Protein AF-A0A821KX74-F1 (afdb_monomer_lite)

Secondary structure (DSSP, 8-state):
-----TTSSSSSS-----------------SS-HHHHHHHHHHHHHHHHTTHHHHTSHHHHHHHHHHHHHHHHHHHHHTTTS-----HHHHHHHHHHHTSHHHHHHHHHHHHSSPPP-----S---HHHHHHHHHHHHHHHHHHHSS-S----

pLDDT: mean 78.8, std 19.56, range [35.53, 97.25]

InterPro domains:
  IPR009836 GRDP1/2 domain [PF07173] (4-107)
  IPR009836 GRDP1/2 domain [PTHR34365] (52-149)

Structure (mmCIF, N/CA/C/O backbone):
data_AF-A0A821KX74-F1
#
_entry.id   AF-A0A821KX74-F1
#
loop_
_atom_site.group_PDB
_atom_site.id
_atom_site.type_symbol
_atom_site.label_atom_id
_atom_site.label_alt_id
_atom_site.label_comp_id
_atom_site.label_asym_id
_atom_site.label_entity_id
_atom_site.label_seq_id
_atom_site.pdbx_PDB_ins_code
_atom_site.Cartn_x
_atom_site.Cartn_y
_atom_site.Cartn_z
_atom_site.occupancy
_atom_site.B_iso_or_equiv
_atom_site.auth_seq_id
_atom_site.auth_comp_id
_atom_site.auth_asym_id
_atom_site.auth_atom_id
_atom_site.pdbx_PDB_model_num
ATOM 1 N N . MET A 1 1 ? 39.692 -21.308 23.563 1.00 36.78 1 MET A N 1
ATOM 2 C CA . MET A 1 1 ? 38.988 -22.259 22.679 1.00 36.78 1 MET A CA 1
ATOM 3 C C . MET A 1 1 ? 38.585 -21.483 21.445 1.00 36.78 1 MET A C 1
ATOM 5 O O . MET A 1 1 ? 37.574 -20.795 21.466 1.00 36.78 1 MET A O 1
ATOM 9 N N . GLU A 1 2 ? 39.463 -21.484 20.449 1.00 36.69 2 GLU A N 1
ATOM 10 C CA . GLU A 1 2 ? 39.272 -20.793 19.175 1.00 36.69 2 GLU A CA 1
ATOM 11 C C . GLU A 1 2 ? 38.482 -21.699 18.227 1.00 36.69 2 GLU A C 1
ATOM 13 O O . GLU A 1 2 ? 38.740 -22.898 18.140 1.00 36.69 2 GLU A O 1
ATOM 18 N N . TYR A 1 3 ? 37.473 -21.124 17.581 1.00 35.53 3 TYR A N 1
ATOM 19 C CA . TYR A 1 3 ? 36.581 -21.799 16.645 1.00 35.53 3 TYR A CA 1
ATOM 20 C C . TYR A 1 3 ? 37.185 -21.658 15.239 1.00 35.53 3 TYR A C 1
ATOM 22 O O . TYR A 1 3 ? 37.199 -20.559 14.685 1.00 35.53 3 TYR A O 1
ATOM 30 N N . GLU A 1 4 ? 37.708 -22.742 14.663 1.00 37.88 4 GLU A N 1
ATOM 31 C CA . GLU A 1 4 ? 38.105 -22.769 13.248 1.00 37.88 4 GLU A CA 1
ATOM 32 C C . GLU A 1 4 ? 36.855 -22.839 12.346 1.00 37.88 4 GLU A C 1
ATOM 34 O O . GLU A 1 4 ? 36.011 -23.722 12.541 1.00 37.88 4 GLU A O 1
ATOM 39 N N . PRO A 1 5 ? 36.709 -21.966 11.332 1.00 40.78 5 PRO A N 1
ATOM 40 C CA . PRO A 1 5 ? 35.612 -22.062 10.380 1.00 40.78 5 PRO A CA 1
ATOM 41 C C . PRO A 1 5 ? 35.860 -23.173 9.344 1.00 40.78 5 PRO A C 1
ATOM 43 O O . PRO A 1 5 ? 36.929 -23.281 8.743 1.00 40.78 5 PRO A O 1
ATOM 46 N N . LEU A 1 6 ? 34.820 -23.978 9.097 1.00 43.09 6 LEU A N 1
ATOM 47 C CA . LEU A 1 6 ? 34.768 -25.155 8.209 1.00 43.09 6 LEU A CA 1
ATOM 48 C C . LEU A 1 6 ? 35.067 -24.900 6.713 1.00 43.09 6 LEU A C 1
ATOM 50 O O . LEU A 1 6 ? 34.932 -25.808 5.893 1.00 43.09 6 LEU A O 1
ATOM 54 N N . THR A 1 7 ? 35.480 -23.700 6.321 1.00 46.97 7 THR A N 1
ATOM 55 C CA . THR A 1 7 ? 35.664 -23.304 4.919 1.00 46.97 7 THR A CA 1
ATOM 56 C C . THR A 1 7 ? 36.958 -23.817 4.281 1.00 46.97 7 THR A C 1
ATOM 58 O O . THR A 1 7 ? 37.020 -23.919 3.058 1.00 46.97 7 THR A O 1
ATOM 61 N N . LEU A 1 8 ? 37.976 -24.208 5.056 1.00 36.72 8 LEU A N 1
ATOM 62 C CA . LEU A 1 8 ? 39.292 -24.566 4.495 1.00 36.72 8 LEU A CA 1
ATOM 63 C C . LEU A 1 8 ? 39.491 -26.052 4.148 1.00 36.72 8 LEU A C 1
ATOM 65 O O . LEU A 1 8 ? 40.438 -26.379 3.438 1.00 36.72 8 LEU A O 1
ATOM 69 N N . LYS A 1 9 ? 38.595 -26.964 4.554 1.00 39.31 9 LYS A N 1
ATOM 70 C CA . LYS A 1 9 ? 38.746 -28.404 4.238 1.00 39.31 9 LYS A CA 1
ATOM 71 C C . LYS A 1 9 ? 38.226 -28.823 2.861 1.00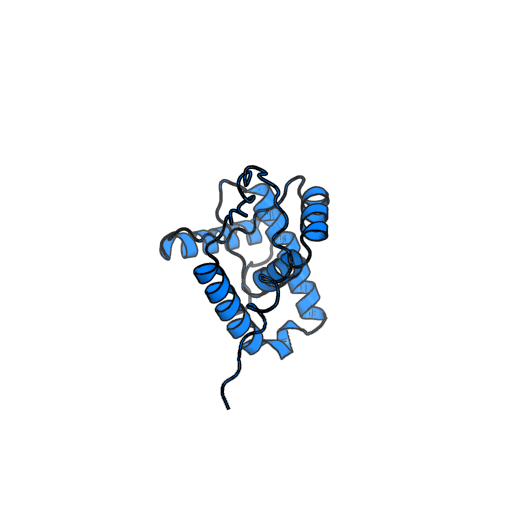 39.31 9 LYS A C 1
ATOM 73 O O . LYS A 1 9 ? 38.554 -29.915 2.410 1.00 39.31 9 LYS A O 1
ATOM 78 N N . PHE A 1 10 ? 37.461 -27.979 2.169 1.00 37.69 10 PHE A N 1
ATOM 79 C CA . PHE A 1 10 ? 36.846 -28.358 0.889 1.00 37.69 10 PHE A CA 1
ATOM 80 C C . PHE A 1 10 ? 37.722 -28.087 -0.348 1.00 37.69 10 PHE A C 1
ATOM 82 O O . PHE A 1 10 ? 37.387 -28.542 -1.437 1.00 37.69 10 PHE A O 1
ATOM 89 N N . LEU A 1 11 ? 38.858 -27.389 -0.203 1.00 36.28 11 LEU A N 1
ATOM 90 C CA . LEU A 1 11 ? 39.669 -26.923 -1.341 1.00 36.28 11 LEU A CA 1
ATOM 91 C C . LEU A 1 11 ? 41.025 -27.627 -1.534 1.00 36.28 11 LEU A C 1
ATOM 93 O O . LEU A 1 11 ? 41.806 -27.190 -2.372 1.00 36.28 11 LEU A O 1
ATOM 97 N N . GLN A 1 12 ? 41.326 -28.723 -0.825 1.00 40.69 12 GLN A N 1
ATOM 98 C CA . GLN A 1 12 ? 42.662 -29.351 -0.892 1.00 40.69 12 GLN A CA 1
ATOM 99 C C . GLN A 1 12 ? 42.737 -30.809 -1.376 1.00 40.69 12 GLN A C 1
ATOM 101 O O . GLN A 1 12 ? 43.823 -31.377 -1.334 1.00 40.69 12 GLN A O 1
ATOM 106 N N . GLN A 1 13 ? 41.661 -31.433 -1.878 1.00 40.78 13 GLN A N 1
ATOM 107 C CA . GLN A 1 13 ? 41.734 -32.860 -2.259 1.00 40.78 13 GLN A CA 1
ATOM 108 C C . GLN A 1 13 ? 41.547 -33.231 -3.732 1.00 40.78 13 GLN A C 1
ATOM 110 O O . GLN A 1 13 ? 41.669 -34.408 -4.044 1.00 40.78 13 GLN A O 1
ATOM 115 N N . HIS A 1 14 ? 41.354 -32.297 -4.666 1.00 36.44 14 HIS A N 1
ATOM 116 C CA . HIS A 1 14 ? 41.270 -32.671 -6.087 1.00 36.44 14 HIS A CA 1
ATOM 117 C C . HIS A 1 14 ? 41.972 -31.668 -7.008 1.00 36.44 14 HIS A C 1
ATOM 119 O O . HIS A 1 14 ? 41.350 -30.983 -7.813 1.00 36.44 14 HIS A O 1
ATOM 125 N N . SER A 1 15 ? 43.300 -31.608 -6.921 1.00 44.03 15 SER A N 1
ATOM 126 C CA . SER A 1 15 ? 44.154 -31.092 -7.993 1.00 44.03 15 SER A CA 1
ATOM 127 C C . SER A 1 15 ? 44.295 -32.154 -9.090 1.00 44.03 15 SER A C 1
ATOM 129 O O . SER A 1 15 ? 45.291 -32.867 -9.171 1.00 44.03 15 SER A O 1
ATOM 131 N N . ILE A 1 16 ? 43.281 -32.263 -9.952 1.00 39.28 16 ILE A N 1
ATOM 132 C CA . ILE A 1 16 ? 43.404 -32.916 -11.262 1.00 39.28 16 ILE A CA 1
ATOM 133 C C . ILE A 1 16 ? 42.925 -31.916 -12.309 1.00 39.28 16 ILE A C 1
ATOM 135 O O . ILE A 1 16 ? 41.821 -31.382 -12.227 1.00 39.28 16 ILE A O 1
ATOM 139 N N . GLY A 1 17 ? 43.828 -31.610 -13.238 1.00 47.69 17 GLY A N 1
ATOM 140 C CA . GLY A 1 17 ? 43.728 -30.498 -14.167 1.00 47.69 17 GLY A CA 1
ATOM 141 C C . GLY A 1 17 ? 42.439 -30.476 -14.979 1.00 47.69 17 GLY A C 1
ATOM 142 O O . GLY A 1 17 ? 42.079 -31.436 -15.654 1.00 47.69 17 GLY A O 1
ATOM 143 N N . MET A 1 18 ? 41.807 -29.309 -14.986 1.00 36.44 18 MET A N 1
ATOM 144 C CA . MET A 1 18 ? 40.922 -28.903 -16.061 1.00 36.44 18 MET A CA 1
ATOM 145 C C . MET A 1 18 ? 41.107 -27.398 -16.248 1.00 36.44 18 MET A C 1
ATOM 147 O O . MET A 1 18 ? 40.537 -26.592 -15.520 1.00 36.44 18 MET A O 1
ATOM 151 N N . ASN A 1 19 ? 41.946 -27.031 -17.222 1.00 43.75 19 ASN A N 1
ATOM 152 C CA . ASN A 1 19 ? 41.885 -25.723 -17.866 1.00 43.75 19 ASN A CA 1
ATOM 153 C C . ASN A 1 19 ? 40.502 -25.621 -18.522 1.00 43.75 19 ASN A C 1
ATOM 155 O O . ASN A 1 19 ? 40.307 -26.016 -19.669 1.00 43.75 19 ASN A O 1
ATOM 159 N N . ARG A 1 20 ? 39.514 -25.162 -17.759 1.00 45.97 20 ARG A N 1
ATOM 160 C CA . ARG A 1 20 ? 38.329 -24.521 -18.307 1.00 45.97 20 ARG A CA 1
ATOM 161 C C . ARG A 1 20 ? 38.451 -23.070 -17.908 1.00 45.97 20 ARG A C 1
ATOM 163 O O . ARG A 1 20 ? 38.564 -22.773 -16.721 1.00 45.97 20 ARG A O 1
ATOM 170 N N . GLU A 1 21 ? 38.480 -22.206 -18.913 1.00 47.03 21 GLU A N 1
ATOM 171 C CA . GLU A 1 21 ? 38.212 -20.784 -18.761 1.00 47.03 21 GLU A CA 1
ATOM 172 C C . GLU A 1 21 ? 37.120 -20.622 -17.703 1.00 47.03 21 GLU A C 1
ATOM 174 O O . GLU A 1 21 ? 36.037 -21.208 -17.824 1.00 47.03 21 GLU A O 1
ATOM 179 N N . ILE A 1 22 ? 37.436 -19.906 -16.622 1.00 54.97 22 ILE A N 1
ATOM 180 C CA . ILE A 1 22 ? 36.444 -19.492 -15.636 1.00 54.97 22 ILE A CA 1
ATOM 181 C C . ILE A 1 22 ? 35.584 -18.466 -16.369 1.00 54.97 22 ILE A C 1
ATOM 183 O O . ILE A 1 22 ? 35.815 -17.262 -16.297 1.00 54.97 22 ILE A O 1
ATOM 187 N N . ASN A 1 23 ? 34.641 -18.972 -17.161 1.00 53.19 23 ASN A N 1
ATOM 188 C CA . ASN A 1 23 ? 33.548 -18.201 -17.708 1.00 53.19 23 ASN A CA 1
ATOM 189 C C . ASN A 1 23 ? 32.913 -17.478 -16.524 1.00 53.19 23 ASN A C 1
ATOM 191 O O . ASN A 1 23 ? 32.564 -18.116 -15.528 1.00 53.19 23 ASN A O 1
ATOM 195 N N . SER A 1 24 ? 32.881 -16.149 -16.628 1.00 63.09 24 SER A N 1
ATOM 196 C CA . SER A 1 24 ? 32.374 -15.190 -15.648 1.00 63.09 24 SER A CA 1
ATOM 197 C C . SER A 1 24 ? 31.304 -15.801 -14.747 1.00 63.09 24 SER A C 1
ATOM 199 O O . SER A 1 24 ? 30.223 -16.153 -15.226 1.00 63.09 24 SER A O 1
ATOM 201 N N . VAL A 1 25 ? 31.607 -15.933 -13.452 1.00 66.81 25 VAL A N 1
ATOM 202 C CA . VAL A 1 25 ? 30.604 -16.305 -12.450 1.00 66.81 25 VAL A CA 1
ATOM 203 C C . VAL A 1 25 ? 29.415 -15.356 -12.637 1.00 66.81 25 VAL A C 1
ATOM 205 O O . VAL A 1 25 ? 29.636 -14.144 -12.634 1.00 66.81 25 VAL A O 1
ATOM 208 N N . PRO A 1 26 ? 28.186 -15.852 -12.859 1.00 65.50 26 PRO A N 1
ATOM 209 C CA . PRO A 1 26 ? 27.030 -14.982 -13.004 1.00 65.50 26 PRO A CA 1
ATOM 210 C C . PRO A 1 26 ? 26.832 -14.212 -11.696 1.00 65.50 26 PRO A C 1
ATOM 212 O O . PRO A 1 26 ? 26.461 -14.782 -10.670 1.00 65.50 26 PRO A O 1
ATOM 215 N N . THR A 1 27 ? 27.134 -12.917 -11.727 1.00 76.25 27 THR A N 1
ATOM 216 C CA . THR A 1 27 ? 26.920 -12.013 -10.600 1.00 76.25 27 THR A CA 1
ATOM 217 C C . THR A 1 27 ? 25.427 -11.743 -10.479 1.00 76.25 27 THR A C 1
ATOM 219 O O . THR A 1 27 ? 24.787 -11.314 -11.437 1.00 76.25 27 THR A O 1
ATOM 222 N N . ILE A 1 28 ? 24.859 -11.994 -9.301 1.00 75.44 28 ILE A N 1
ATOM 223 C CA . ILE A 1 28 ? 23.494 -11.567 -8.996 1.00 75.44 28 ILE A CA 1
ATOM 224 C C . ILE A 1 28 ? 23.545 -10.062 -8.730 1.00 75.44 28 ILE A C 1
ATOM 226 O O . ILE A 1 28 ? 24.050 -9.631 -7.693 1.00 75.44 28 ILE A O 1
ATOM 230 N N . GLU A 1 29 ? 23.037 -9.262 -9.663 1.00 74.19 29 GLU A N 1
ATOM 231 C CA . GLU A 1 29 ? 22.830 -7.832 -9.444 1.00 74.19 29 GLU A CA 1
ATOM 232 C C . GLU A 1 29 ? 21.551 -7.618 -8.635 1.00 74.19 29 GLU A C 1
ATOM 234 O O . GLU A 1 29 ? 20.461 -8.042 -9.025 1.00 74.19 29 GLU A O 1
ATOM 239 N N . LEU A 1 30 ? 21.684 -6.968 -7.482 1.00 73.38 30 LEU A N 1
ATOM 240 C CA 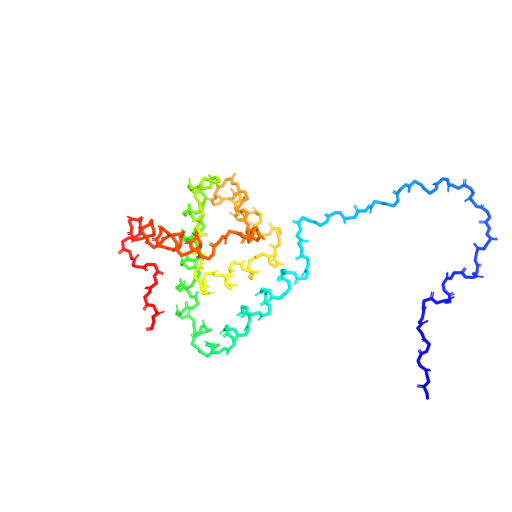. LEU A 1 30 ? 20.547 -6.601 -6.651 1.00 73.38 30 LEU A CA 1
ATOM 241 C C . LEU A 1 30 ? 20.087 -5.198 -7.029 1.00 73.38 30 LEU A C 1
ATOM 243 O O . LEU A 1 30 ? 20.870 -4.253 -7.031 1.00 73.38 30 LEU A O 1
ATOM 247 N N . SER A 1 31 ? 18.792 -5.052 -7.289 1.00 71.12 31 SER A N 1
ATOM 248 C CA . SER A 1 31 ? 18.170 -3.767 -7.620 1.00 71.12 31 SER A CA 1
ATOM 249 C C . SER A 1 31 ? 17.920 -2.872 -6.398 1.00 71.12 31 SER A C 1
ATOM 251 O O . SER A 1 31 ? 17.272 -1.835 -6.525 1.00 71.12 31 SER A O 1
ATOM 253 N N . VAL A 1 32 ? 18.367 -3.282 -5.206 1.00 72.56 32 VAL A N 1
ATOM 254 C CA . VAL A 1 32 ? 18.086 -2.610 -3.931 1.00 72.56 32 VAL A CA 1
ATOM 255 C C . VAL A 1 32 ? 19.338 -2.494 -3.067 1.00 72.56 32 VAL A C 1
ATOM 257 O O . VAL A 1 32 ? 20.173 -3.398 -3.023 1.00 72.56 32 VAL A O 1
ATOM 260 N N . ASP A 1 33 ? 19.429 -1.397 -2.317 1.00 82.12 33 ASP A N 1
ATOM 261 C CA . ASP A 1 33 ? 20.407 -1.252 -1.240 1.00 82.12 33 ASP A CA 1
ATOM 262 C C . ASP A 1 33 ? 19.965 -2.112 -0.046 1.00 82.12 33 ASP A C 1
ATOM 264 O O . ASP A 1 33 ? 18.970 -1.811 0.627 1.00 82.12 33 ASP A O 1
ATOM 268 N N . ILE A 1 34 ? 20.695 -3.202 0.204 1.00 80.62 34 ILE A N 1
ATOM 269 C CA . ILE A 1 34 ? 20.396 -4.151 1.286 1.00 80.62 34 ILE A CA 1
ATOM 270 C C . ILE A 1 34 ? 20.424 -3.451 2.644 1.00 80.62 34 ILE A C 1
ATOM 272 O O . ILE A 1 34 ? 19.537 -3.678 3.464 1.00 80.62 34 ILE A O 1
ATOM 276 N N . GLY A 1 35 ? 21.423 -2.598 2.885 1.00 82.81 35 GLY A N 1
ATOM 277 C CA . GLY A 1 35 ? 21.582 -1.896 4.151 1.00 82.81 35 GLY A CA 1
ATOM 278 C C . GLY A 1 35 ? 20.375 -1.009 4.420 1.00 82.81 35 GLY A C 1
ATOM 279 O O . GLY A 1 35 ? 19.709 -1.163 5.442 1.00 82.81 35 GLY A O 1
ATOM 280 N N . LYS A 1 36 ? 20.030 -0.129 3.479 1.00 81.31 36 LYS A N 1
ATOM 281 C CA . LYS A 1 36 ? 18.870 0.766 3.582 1.00 81.31 36 LYS A CA 1
ATOM 282 C C . LYS A 1 36 ? 17.567 -0.012 3.770 1.00 81.31 36 LYS A C 1
ATOM 284 O O . LYS A 1 36 ? 16.804 0.297 4.686 1.00 81.31 36 LYS A O 1
ATOM 289 N N . THR A 1 37 ? 17.350 -1.045 2.958 1.00 80.81 37 THR A N 1
ATOM 290 C CA . THR A 1 37 ? 16.125 -1.859 2.992 1.00 80.81 37 THR A CA 1
ATOM 291 C C . THR A 1 37 ? 15.984 -2.604 4.321 1.00 80.81 37 THR A C 1
ATOM 293 O O . THR A 1 37 ? 14.911 -2.594 4.923 1.00 80.81 37 THR A O 1
ATOM 296 N N . ALA A 1 38 ? 17.071 -3.191 4.833 1.00 85.19 38 ALA A N 1
ATOM 297 C CA . ALA A 1 38 ? 17.071 -3.892 6.114 1.00 85.19 38 ALA A CA 1
ATOM 298 C C . ALA A 1 38 ? 16.725 -2.953 7.281 1.00 85.19 38 ALA A C 1
ATOM 300 O O . ALA A 1 38 ? 15.863 -3.280 8.096 1.00 85.19 38 ALA A O 1
ATOM 301 N N . HIS A 1 39 ? 17.327 -1.759 7.334 1.00 85.62 39 HIS A N 1
ATOM 302 C CA . HIS A 1 39 ? 17.007 -0.765 8.366 1.00 85.62 39 HIS A CA 1
ATOM 303 C C . HIS A 1 39 ? 15.538 -0.322 8.309 1.00 85.62 39 HIS A C 1
ATOM 305 O O . HIS A 1 39 ? 14.891 -0.174 9.348 1.00 85.62 39 HIS A O 1
ATOM 311 N N . GLN A 1 40 ? 14.987 -0.126 7.107 1.00 83.38 40 GLN A N 1
ATOM 312 C CA . GLN A 1 40 ? 13.579 0.239 6.929 1.00 83.38 40 GLN A CA 1
ATOM 313 C C . GLN A 1 40 ? 12.641 -0.870 7.414 1.00 83.38 40 GLN A C 1
ATOM 315 O O . GLN A 1 40 ? 11.674 -0.578 8.123 1.00 83.38 40 GLN A O 1
ATOM 320 N N . LEU A 1 41 ? 12.955 -2.128 7.091 1.00 84.50 41 LEU A N 1
ATOM 321 C CA . LEU A 1 41 ? 12.187 -3.285 7.539 1.00 84.50 41 LEU A CA 1
ATOM 322 C C . LEU A 1 41 ? 12.206 -3.410 9.068 1.00 84.50 41 LEU A C 1
ATOM 324 O O . LEU A 1 41 ? 11.148 -3.557 9.675 1.00 84.50 41 LEU A O 1
ATOM 328 N N . ILE A 1 42 ? 13.377 -3.274 9.702 1.00 88.81 42 ILE A N 1
ATOM 329 C CA . ILE A 1 42 ? 13.510 -3.297 11.169 1.00 88.81 42 ILE A CA 1
ATOM 330 C C . ILE A 1 42 ? 12.659 -2.190 11.801 1.00 88.81 42 ILE A C 1
ATOM 332 O O . ILE A 1 42 ? 11.822 -2.474 12.655 1.00 88.81 42 ILE A O 1
ATOM 336 N N . SER A 1 43 ? 12.795 -0.946 11.329 1.00 88.81 43 SER A N 1
ATOM 337 C CA . SER A 1 43 ? 12.031 0.189 11.865 1.00 88.81 43 SER A CA 1
ATOM 338 C C . SER A 1 43 ? 10.516 0.003 11.729 1.00 88.81 43 SER A C 1
ATOM 340 O O . SER A 1 43 ? 9.748 0.432 12.592 1.00 88.81 43 SER A O 1
ATOM 342 N N . MET A 1 44 ? 10.058 -0.625 10.645 1.00 88.88 44 MET A N 1
ATOM 343 C CA . MET A 1 44 ? 8.649 -0.964 10.469 1.00 88.88 44 MET A CA 1
ATOM 344 C C . MET A 1 44 ? 8.206 -2.032 11.476 1.00 88.88 44 MET A C 1
ATOM 346 O O . MET A 1 44 ? 7.186 -1.847 12.140 1.00 88.88 44 MET A O 1
ATOM 350 N N . LEU A 1 45 ? 8.968 -3.118 11.627 1.00 89.25 45 LEU A N 1
ATOM 351 C CA . LEU A 1 45 ? 8.642 -4.203 12.557 1.00 89.25 45 LEU A CA 1
ATOM 352 C C . LEU A 1 45 ? 8.611 -3.722 14.016 1.00 89.25 45 LEU A C 1
ATOM 354 O O . LEU A 1 45 ? 7.704 -4.091 14.759 1.00 89.25 45 LEU A O 1
ATOM 358 N N . GLU A 1 46 ? 9.519 -2.827 14.408 1.00 91.62 46 GLU A N 1
ATOM 359 C CA . GLU A 1 46 ? 9.509 -2.171 15.726 1.00 91.62 46 GLU A CA 1
ATOM 360 C C . GLU A 1 46 ? 8.269 -1.299 15.967 1.00 91.62 46 GLU A C 1
ATOM 362 O O . GLU A 1 46 ? 7.853 -1.104 17.109 1.00 91.62 46 GLU A O 1
ATOM 367 N N . LYS A 1 47 ? 7.675 -0.725 14.914 1.00 88.88 47 LYS A N 1
ATOM 368 C CA . LYS A 1 47 ? 6.406 0.008 15.037 1.00 88.88 47 LYS A CA 1
ATOM 369 C C . LYS A 1 47 ? 5.242 -0.960 15.179 1.00 88.88 47 LYS A C 1
ATOM 371 O O . LYS A 1 47 ? 4.395 -0.739 16.035 1.00 88.88 47 LYS A O 1
ATOM 376 N N . VAL A 1 48 ? 5.211 -2.026 14.377 1.00 88.38 48 VAL A N 1
ATOM 377 C CA . VAL A 1 48 ? 4.150 -3.047 14.421 1.00 88.38 48 VAL A CA 1
ATOM 378 C C . VAL A 1 48 ? 4.116 -3.757 15.773 1.00 88.38 48 VAL A C 1
ATOM 380 O O . VAL A 1 48 ? 3.031 -3.964 16.312 1.00 88.38 48 VAL A O 1
ATOM 383 N N . SER A 1 49 ? 5.274 -4.065 16.366 1.00 89.88 49 SER A N 1
ATOM 384 C CA . SER A 1 49 ? 5.345 -4.743 17.669 1.00 89.88 49 SER A CA 1
ATOM 385 C C . SER A 1 49 ? 4.651 -3.964 18.793 1.00 89.88 49 SER A C 1
ATOM 387 O O . SER A 1 49 ? 4.076 -4.573 19.691 1.00 89.88 49 SER A O 1
ATOM 389 N N . LYS A 1 50 ? 4.606 -2.627 18.711 1.00 88.31 50 LYS A N 1
ATOM 390 C CA . LYS A 1 50 ? 3.902 -1.762 19.678 1.00 88.31 50 LYS A CA 1
ATOM 391 C C . LYS A 1 50 ? 2.377 -1.880 19.616 1.00 88.31 50 LYS A C 1
ATOM 393 O O . LYS A 1 50 ? 1.712 -1.487 20.567 1.00 88.31 50 LYS A O 1
ATOM 398 N N . PHE A 1 51 ? 1.826 -2.401 18.519 1.00 84.31 51 PHE A N 1
ATOM 399 C CA . PHE A 1 51 ? 0.382 -2.506 18.280 1.00 84.31 51 PHE A CA 1
ATOM 400 C C . PHE A 1 51 ? -0.082 -3.951 18.034 1.00 84.31 51 PHE A C 1
ATOM 402 O O . PHE A 1 51 ? -1.212 -4.163 17.590 1.00 84.31 51 PHE A O 1
ATOM 409 N N . GLN A 1 52 ? 0.772 -4.946 18.300 1.00 81.62 52 GLN A N 1
ATOM 410 C CA . GLN A 1 52 ? 0.539 -6.345 17.924 1.00 81.62 52 GLN A CA 1
ATOM 411 C C . GLN A 1 52 ? -0.804 -6.898 18.433 1.00 81.62 52 GLN A C 1
ATOM 413 O O . GLN A 1 52 ? -1.555 -7.487 17.659 1.00 81.62 52 GLN A O 1
ATOM 418 N N . ASP A 1 53 ? -1.162 -6.629 19.691 1.00 84.06 53 ASP A N 1
ATOM 419 C CA . ASP A 1 53 ? -2.371 -7.185 20.317 1.00 84.06 53 ASP A CA 1
ATOM 420 C C . ASP A 1 53 ? -3.667 -6.666 19.671 1.00 84.06 53 ASP A C 1
ATOM 422 O O . ASP A 1 53 ? -4.701 -7.337 19.682 1.00 84.06 53 ASP A O 1
ATOM 426 N N . THR A 1 54 ? -3.613 -5.475 19.071 1.00 81.19 54 THR A N 1
ATOM 427 C CA . THR A 1 54 ? -4.743 -4.855 18.370 1.00 81.19 54 THR A CA 1
ATOM 428 C C . THR A 1 54 ? -4.767 -5.251 16.895 1.00 81.19 54 THR A C 1
ATOM 430 O O . THR A 1 54 ? -5.818 -5.623 16.373 1.00 81.19 54 THR A O 1
ATOM 433 N N . LEU A 1 55 ? -3.615 -5.207 16.214 1.00 77.38 55 LEU A N 1
ATOM 434 C CA . LEU A 1 55 ? -3.515 -5.452 14.769 1.00 77.38 55 LEU A CA 1
ATOM 435 C C . LEU A 1 55 ? -3.897 -6.884 14.378 1.00 77.38 55 LEU A C 1
ATOM 437 O O . LEU A 1 55 ? -4.491 -7.099 13.322 1.00 77.38 55 LEU A O 1
ATOM 441 N N . PHE A 1 56 ? -3.589 -7.863 15.231 1.00 79.31 56 PHE A N 1
ATOM 442 C CA . PHE A 1 56 ? -3.844 -9.275 14.934 1.00 79.31 56 PHE A CA 1
ATOM 443 C C . PHE A 1 56 ? -5.234 -9.761 15.366 1.00 79.31 56 PHE A C 1
ATOM 445 O O . PHE A 1 56 ? -5.544 -10.949 15.253 1.00 79.31 56 PHE A O 1
ATOM 452 N N . GLN A 1 57 ? -6.118 -8.853 15.788 1.00 86.19 57 GLN A N 1
ATOM 453 C CA . GLN A 1 57 ? -7.533 -9.171 15.957 1.00 86.19 57 GLN A CA 1
ATOM 454 C C . GLN A 1 57 ? -8.181 -9.434 14.593 1.00 86.19 57 GLN A C 1
ATOM 456 O O . GLN A 1 57 ? -7.999 -8.681 13.639 1.00 86.19 57 GLN A O 1
ATOM 461 N N . SER A 1 58 ? -8.990 -10.493 14.497 1.00 85.94 58 SER A N 1
ATOM 462 C CA . SER A 1 58 ? -9.527 -10.970 13.211 1.00 85.94 58 SER A CA 1
ATOM 463 C C . SER A 1 58 ? -10.329 -9.920 12.426 1.00 85.94 58 SER A C 1
ATOM 465 O O . SER A 1 58 ? -10.278 -9.908 11.196 1.00 85.94 58 SER A O 1
ATOM 467 N N . ALA A 1 59 ? -11.058 -9.035 13.113 1.00 87.94 59 ALA A N 1
ATOM 468 C CA . ALA A 1 59 ? -11.809 -7.950 12.485 1.00 87.94 59 ALA A CA 1
ATOM 469 C C . ALA A 1 59 ? -10.879 -6.878 11.895 1.00 87.94 59 ALA A C 1
ATOM 471 O O . ALA A 1 59 ? -11.052 -6.488 10.740 1.00 87.94 59 ALA A O 1
ATOM 472 N N . ILE A 1 60 ? -9.857 -6.472 12.655 1.00 88.69 60 ILE A N 1
ATOM 473 C CA . ILE A 1 60 ? -8.849 -5.499 12.222 1.00 88.69 60 ILE A CA 1
ATOM 474 C C . ILE A 1 60 ? -8.068 -6.054 11.034 1.00 88.69 60 ILE A C 1
ATOM 476 O O . ILE A 1 60 ? -7.987 -5.399 10.000 1.00 88.69 60 ILE A O 1
ATOM 480 N N . LEU A 1 61 ? -7.617 -7.308 11.101 1.00 90.31 61 LEU A N 1
ATOM 481 C CA . LEU A 1 61 ? -6.878 -7.940 10.008 1.00 90.31 61 LEU A CA 1
ATOM 482 C C . LEU A 1 61 ? -7.667 -7.951 8.685 1.00 90.31 61 LEU A C 1
ATOM 484 O O . LEU A 1 61 ? -7.111 -7.662 7.625 1.00 90.31 61 LEU A O 1
ATOM 488 N N . LYS A 1 62 ? -8.979 -8.227 8.726 1.00 92.81 62 LYS A N 1
ATOM 489 C CA . LYS A 1 62 ? -9.847 -8.150 7.534 1.00 92.81 62 LYS A CA 1
ATOM 490 C C . LYS A 1 62 ? -9.917 -6.732 6.963 1.00 92.81 62 LYS A C 1
ATOM 492 O O . LYS A 1 62 ? -9.904 -6.563 5.740 1.00 92.81 62 LYS A O 1
ATOM 497 N N . GLN A 1 63 ? -9.972 -5.721 7.828 1.00 93.00 63 GLN A N 1
ATOM 498 C CA . GLN A 1 63 ? -9.957 -4.322 7.411 1.00 93.00 63 GLN A CA 1
ATOM 499 C C . GLN A 1 63 ? -8.612 -3.951 6.771 1.00 93.00 63 GLN A C 1
ATOM 501 O O . GLN A 1 63 ? -8.602 -3.368 5.689 1.00 93.00 63 GLN A O 1
ATOM 506 N N . MET A 1 64 ? -7.491 -4.366 7.367 1.00 93.38 64 MET A N 1
ATOM 507 C CA . MET A 1 64 ? -6.143 -4.149 6.826 1.00 93.38 64 MET A CA 1
ATOM 508 C C . MET A 1 64 ? -5.984 -4.771 5.433 1.00 93.38 64 MET A C 1
ATOM 510 O O . MET A 1 64 ? -5.504 -4.114 4.512 1.00 93.38 64 MET A O 1
ATOM 514 N N . ILE A 1 65 ? -6.458 -6.009 5.238 1.00 95.31 65 ILE A N 1
ATOM 515 C CA . ILE A 1 65 ? -6.440 -6.688 3.931 1.00 95.31 65 ILE A CA 1
ATOM 516 C C . ILE A 1 65 ? -7.294 -5.932 2.902 1.00 95.31 65 ILE A C 1
ATOM 518 O O . ILE A 1 65 ? -6.875 -5.754 1.758 1.00 95.31 65 ILE A O 1
ATOM 522 N N . THR A 1 66 ? -8.474 -5.452 3.302 1.00 95.62 66 THR A N 1
ATOM 523 C CA . THR A 1 66 ? -9.364 -4.675 2.421 1.00 95.62 66 THR A CA 1
ATOM 524 C C . THR A 1 66 ? -8.713 -3.358 1.998 1.00 95.62 66 THR A C 1
ATOM 526 O O . THR A 1 66 ? -8.712 -3.009 0.816 1.00 95.62 66 THR A O 1
ATOM 529 N N . ARG A 1 67 ? -8.107 -2.643 2.951 1.00 95.81 67 ARG A N 1
ATOM 530 C CA . ARG A 1 67 ? -7.378 -1.391 2.717 1.00 95.81 67 ARG A CA 1
ATOM 531 C C . ARG A 1 67 ? -6.160 -1.607 1.824 1.00 95.81 67 ARG A C 1
ATOM 533 O O . ARG A 1 67 ? -5.957 -0.837 0.890 1.00 95.81 67 ARG A O 1
ATOM 540 N N . TYR A 1 68 ? -5.412 -2.689 2.039 1.00 96.50 68 TYR A N 1
ATOM 541 C CA . TYR A 1 68 ? -4.310 -3.097 1.168 1.00 96.50 68 TYR A CA 1
ATOM 542 C C . TYR A 1 68 ? -4.776 -3.337 -0.271 1.00 96.50 68 TYR A C 1
ATOM 544 O O . TYR A 1 68 ? -4.205 -2.776 -1.205 1.00 96.50 68 TYR A O 1
ATOM 552 N N . TYR A 1 69 ? -5.849 -4.108 -0.463 1.00 96.75 69 TYR A N 1
ATOM 553 C CA . TYR A 1 69 ? -6.397 -4.358 -1.795 1.00 96.75 69 TYR A CA 1
ATOM 554 C C . TYR A 1 69 ? -6.792 -3.056 -2.513 1.00 96.75 69 TYR A C 1
ATOM 556 O O . TYR A 1 69 ? -6.417 -2.844 -3.666 1.00 96.75 69 TYR A O 1
ATOM 564 N N . ARG A 1 70 ? -7.488 -2.153 -1.813 1.00 96.56 70 ARG A N 1
ATOM 565 C CA . ARG A 1 70 ? -7.872 -0.827 -2.321 1.00 96.56 70 ARG A CA 1
ATOM 566 C C . ARG A 1 70 ? -6.664 0.048 -2.660 1.00 96.56 70 ARG A C 1
ATOM 568 O O . ARG A 1 70 ? -6.631 0.672 -3.717 1.00 96.56 70 ARG A O 1
ATOM 575 N N . PHE A 1 71 ? -5.640 0.054 -1.811 1.00 95.88 71 PHE A N 1
ATOM 576 C CA . PHE A 1 71 ? -4.396 0.774 -2.078 1.00 95.88 71 PHE A CA 1
ATOM 577 C C . PHE A 1 71 ? -3.698 0.262 -3.345 1.00 95.88 71 PHE A C 1
ATOM 579 O O . PHE A 1 71 ? -3.265 1.052 -4.183 1.00 95.88 71 PHE A O 1
ATOM 586 N N . MET A 1 72 ? -3.650 -1.058 -3.538 1.00 95.69 72 MET A N 1
ATOM 587 C CA . MET A 1 72 ? -3.080 -1.662 -4.744 1.00 95.69 72 MET A CA 1
ATOM 588 C C . MET A 1 72 ? -3.874 -1.297 -6.006 1.00 95.69 72 MET A C 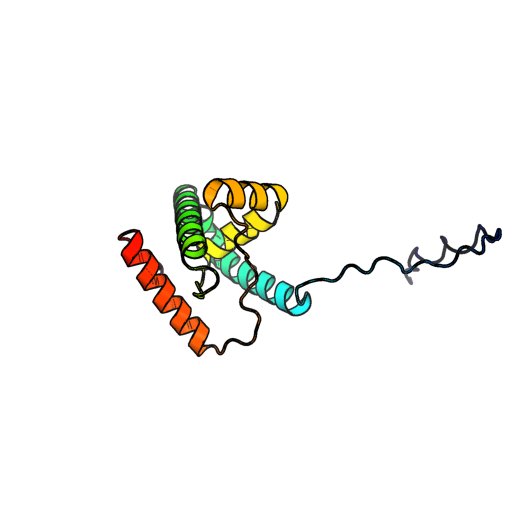1
ATOM 590 O O . MET A 1 72 ? -3.264 -1.067 -7.049 1.00 95.69 72 MET A O 1
ATOM 594 N N . GLN A 1 73 ? -5.206 -1.169 -5.918 1.00 95.38 73 GLN A N 1
ATOM 595 C CA . GLN A 1 73 ? -6.026 -0.652 -7.021 1.00 95.38 73 GLN A CA 1
ATOM 596 C C . GLN A 1 73 ? -5.641 0.783 -7.391 1.00 95.38 73 GLN A C 1
ATOM 598 O O . GLN A 1 73 ? -5.446 1.063 -8.571 1.00 95.38 73 GLN A O 1
ATOM 603 N N . LEU A 1 74 ? -5.496 1.681 -6.407 1.00 94.81 74 LEU A N 1
ATOM 604 C CA . LEU A 1 74 ? -5.048 3.055 -6.668 1.00 94.81 74 LEU A CA 1
ATOM 605 C C . LEU A 1 74 ? -3.675 3.048 -7.333 1.00 94.81 74 LEU A C 1
ATOM 607 O O . LEU A 1 7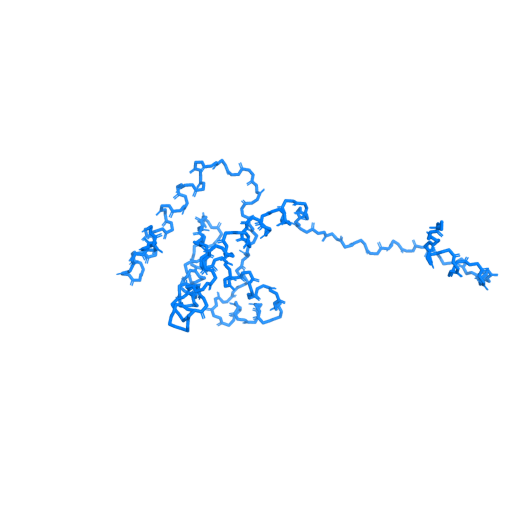4 ? -3.482 3.672 -8.372 1.00 94.81 74 LEU A O 1
ATOM 611 N N . LYS A 1 75 ? -2.727 2.287 -6.784 1.00 92.50 75 LYS A N 1
ATOM 612 C CA . LYS A 1 75 ? -1.378 2.220 -7.340 1.00 92.50 75 LYS A CA 1
ATOM 613 C C . LYS A 1 75 ? -1.392 1.693 -8.775 1.00 92.50 75 LYS A C 1
ATOM 615 O O . LYS A 1 75 ? -0.753 2.282 -9.634 1.00 92.50 75 LYS A O 1
ATOM 620 N N . ALA A 1 76 ? -2.187 0.673 -9.079 1.00 92.25 76 ALA A N 1
ATOM 621 C CA . ALA A 1 76 ? -2.347 0.182 -10.445 1.00 92.25 76 ALA A CA 1
ATOM 622 C C . ALA A 1 76 ? -2.923 1.227 -11.422 1.00 92.25 76 ALA A C 1
ATOM 624 O O . ALA A 1 76 ? -2.578 1.185 -12.600 1.00 92.25 76 ALA A O 1
ATOM 625 N N . ILE A 1 77 ? -3.779 2.142 -10.951 1.00 91.94 77 ILE A N 1
ATOM 626 C CA . ILE A 1 77 ? -4.377 3.216 -11.762 1.00 91.94 77 ILE A CA 1
ATOM 627 C C . ILE A 1 77 ? -3.377 4.350 -12.015 1.00 91.94 77 ILE A C 1
ATOM 629 O O . ILE A 1 77 ? -3.296 4.853 -13.132 1.00 91.94 77 ILE A O 1
ATOM 633 N N . TYR A 1 78 ? -2.633 4.762 -10.986 1.00 89.00 78 TYR A N 1
ATOM 634 C CA . TYR A 1 78 ? -1.800 5.965 -11.049 1.00 89.00 78 TYR A CA 1
ATOM 635 C C . TYR A 1 78 ? -0.308 5.707 -11.325 1.00 89.00 78 TYR A C 1
ATOM 637 O O . TYR A 1 78 ? 0.450 6.656 -11.549 1.00 89.00 78 TYR A O 1
ATOM 645 N N . LEU A 1 79 ? 0.143 4.449 -11.321 1.00 81.19 79 LEU A N 1
ATOM 646 C CA . LEU A 1 79 ? 1.503 4.097 -11.732 1.00 81.19 79 LEU A CA 1
ATOM 647 C C . LEU A 1 79 ? 1.762 4.466 -13.207 1.00 81.19 79 LEU A C 1
ATOM 649 O O . LEU A 1 79 ? 0.869 4.323 -14.041 1.00 81.19 79 LEU A O 1
ATOM 653 N N . PRO A 1 80 ? 2.999 4.868 -13.560 1.00 82.06 80 PRO A N 1
ATOM 654 C CA . PRO A 1 80 ? 4.137 5.181 -12.682 1.00 82.06 80 PRO A CA 1
ATOM 655 C C . PRO A 1 80 ? 4.174 6.655 -12.227 1.00 82.06 80 PRO A C 1
ATOM 657 O O . PRO A 1 80 ? 5.159 7.092 -11.640 1.00 82.06 80 PRO A O 1
ATOM 660 N N . ASN A 1 81 ? 3.134 7.436 -12.526 1.00 82.25 81 ASN A N 1
ATOM 661 C CA . ASN A 1 81 ? 3.191 8.900 -12.506 1.00 82.25 81 ASN A CA 1
ATOM 662 C C . ASN A 1 81 ? 2.968 9.515 -11.121 1.00 82.25 81 ASN A C 1
ATOM 664 O O . ASN A 1 81 ? 3.418 10.631 -10.869 1.00 82.25 81 ASN A O 1
ATOM 668 N N . VAL A 1 82 ? 2.262 8.812 -10.234 1.00 85.12 82 VAL A N 1
ATOM 669 C CA . VAL A 1 82 ? 1.924 9.316 -8.900 1.00 85.12 82 VAL A CA 1
ATOM 670 C C . VAL A 1 82 ? 2.590 8.470 -7.832 1.00 85.12 82 VAL A C 1
ATOM 672 O O . VAL A 1 82 ? 2.487 7.240 -7.811 1.00 85.12 82 VAL A O 1
ATOM 675 N N . LEU A 1 83 ? 3.231 9.159 -6.895 1.00 86.69 83 LEU A N 1
ATOM 676 C CA . LEU A 1 83 ? 3.733 8.551 -5.681 1.00 86.69 83 LEU A CA 1
ATOM 677 C C . LEU A 1 83 ? 2.585 8.356 -4.685 1.00 86.69 83 LEU A C 1
ATOM 679 O O . LEU A 1 83 ? 2.049 9.329 -4.167 1.00 86.69 83 LEU A O 1
ATOM 683 N N . LEU A 1 84 ? 2.250 7.101 -4.385 1.00 89.56 84 LEU A N 1
ATOM 684 C CA . LEU A 1 84 ? 1.320 6.750 -3.311 1.00 89.56 84 LEU A CA 1
ATOM 685 C C . LEU A 1 84 ? 2.072 6.190 -2.104 1.00 89.56 84 LEU A C 1
ATOM 687 O O . LEU A 1 84 ? 2.988 5.379 -2.262 1.00 89.56 84 LEU A O 1
ATOM 691 N N . VAL A 1 85 ? 1.667 6.600 -0.901 1.00 89.44 85 VAL A N 1
ATOM 692 C CA . VAL A 1 85 ? 2.325 6.235 0.361 1.00 89.44 85 VAL A CA 1
ATOM 693 C C . VAL A 1 85 ? 1.405 5.331 1.194 1.00 89.44 85 VAL A C 1
ATOM 695 O O . VAL A 1 85 ? 0.324 5.767 1.600 1.00 89.44 85 VAL A O 1
ATOM 698 N N . PRO A 1 86 ? 1.801 4.077 1.478 1.00 92.31 86 PRO A N 1
ATOM 699 C CA . PRO A 1 86 ? 1.025 3.185 2.333 1.00 92.31 86 PRO A CA 1
ATOM 700 C C . PRO A 1 86 ? 1.068 3.636 3.802 1.00 92.31 86 PRO A C 1
ATOM 702 O O . PRO A 1 86 ? 2.087 4.132 4.289 1.00 92.31 86 PRO A O 1
ATOM 705 N N . THR A 1 87 ? -0.035 3.450 4.530 1.00 91.88 87 THR A N 1
ATOM 706 C CA . THR A 1 87 ? -0.044 3.498 6.003 1.00 91.88 87 THR A CA 1
ATOM 707 C C . THR A 1 87 ? 0.613 2.239 6.589 1.00 91.88 87 THR A C 1
ATOM 709 O O . THR A 1 87 ? 0.822 1.256 5.879 1.00 91.88 87 THR A O 1
ATOM 712 N N . LEU A 1 88 ? 0.946 2.240 7.888 1.00 90.12 88 LEU A N 1
ATOM 713 C CA . LEU A 1 88 ? 1.665 1.126 8.533 1.00 90.12 88 LEU A CA 1
ATOM 714 C C . LEU A 1 88 ? 0.937 -0.222 8.396 1.00 90.12 88 LEU A C 1
ATOM 716 O O . LEU A 1 88 ? 1.568 -1.251 8.167 1.00 90.12 88 LEU A O 1
ATOM 720 N N . ASP A 1 89 ? -0.386 -0.209 8.526 1.00 91.75 89 ASP A N 1
ATOM 721 C CA . ASP A 1 89 ? -1.242 -1.385 8.417 1.00 91.75 89 ASP A CA 1
ATOM 722 C C . ASP A 1 89 ? -1.305 -1.951 6.988 1.00 91.75 89 ASP A C 1
ATOM 724 O O . ASP A 1 89 ? -1.332 -3.164 6.800 1.00 91.75 89 ASP A O 1
ATOM 728 N N . ILE A 1 90 ? -1.273 -1.083 5.976 1.00 93.94 90 ILE A N 1
ATOM 729 C CA . ILE A 1 90 ? -1.198 -1.479 4.566 1.00 93.94 90 ILE A CA 1
ATOM 730 C C . ILE A 1 90 ? 0.197 -2.025 4.248 1.00 93.94 90 ILE A C 1
ATOM 732 O O . ILE A 1 90 ? 0.317 -3.064 3.596 1.00 93.94 90 ILE A O 1
ATOM 736 N N . GLU A 1 91 ? 1.243 -1.351 4.732 1.00 91.88 91 GLU A N 1
ATOM 737 C CA . GLU A 1 91 ? 2.638 -1.722 4.487 1.00 91.88 91 GLU A CA 1
ATOM 738 C C . GLU A 1 91 ? 2.951 -3.120 5.033 1.00 91.88 91 GLU A C 1
ATOM 740 O O . GLU A 1 91 ? 3.537 -3.928 4.317 1.00 91.88 91 GLU A O 1
ATOM 745 N N . ILE A 1 92 ? 2.506 -3.468 6.249 1.00 91.31 92 ILE A N 1
ATOM 746 C CA . ILE A 1 92 ? 2.783 -4.799 6.815 1.00 91.31 92 ILE A CA 1
ATOM 747 C C . ILE A 1 92 ? 2.108 -5.929 6.021 1.00 91.31 92 ILE A C 1
ATOM 749 O O . ILE A 1 92 ? 2.714 -6.985 5.817 1.00 91.31 92 ILE A O 1
ATOM 753 N N . ILE A 1 93 ? 0.885 -5.715 5.517 1.00 94.62 93 ILE A N 1
ATOM 754 C CA . ILE A 1 93 ? 0.198 -6.696 4.661 1.00 94.62 93 ILE A CA 1
ATOM 755 C C . ILE A 1 93 ? 0.928 -6.833 3.327 1.00 94.62 93 ILE A C 1
ATOM 757 O O . ILE A 1 93 ? 1.145 -7.953 2.860 1.00 94.62 93 ILE A O 1
ATOM 761 N N . TRP A 1 94 ? 1.349 -5.715 2.733 1.00 94.62 94 TRP A N 1
ATOM 762 C CA . TRP A 1 94 ? 2.084 -5.738 1.476 1.00 94.62 94 TRP A CA 1
ATOM 763 C C . TRP A 1 94 ? 3.423 -6.464 1.621 1.00 94.62 94 TRP A C 1
ATOM 765 O O . TRP A 1 94 ? 3.691 -7.396 0.865 1.00 94.62 94 TRP A O 1
ATOM 775 N N . GLN A 1 95 ? 4.220 -6.124 2.634 1.00 91.75 95 GLN A N 1
ATOM 776 C CA . GLN A 1 95 ? 5.486 -6.801 2.921 1.00 91.75 95 GLN A CA 1
ATOM 777 C C . GLN A 1 95 ? 5.288 -8.304 3.129 1.00 91.75 95 GLN A C 1
ATOM 779 O O . GLN A 1 95 ? 6.010 -9.113 2.551 1.00 91.75 95 GLN A O 1
ATOM 784 N N . THR A 1 96 ? 4.247 -8.699 3.867 1.00 92.88 96 THR A N 1
ATOM 785 C CA . THR A 1 96 ? 3.890 -10.115 4.048 1.00 92.88 96 THR A CA 1
ATOM 786 C C . THR A 1 96 ? 3.553 -10.794 2.715 1.00 92.88 96 THR A C 1
ATOM 788 O O . THR A 1 96 ? 3.953 -11.934 2.484 1.00 92.88 96 THR A O 1
ATOM 791 N N . HIS A 1 97 ? 2.853 -10.105 1.811 1.00 95.62 97 HIS A N 1
ATOM 792 C CA . HIS A 1 97 ? 2.536 -10.625 0.482 1.00 95.62 97 HIS A CA 1
ATOM 793 C C . HIS A 1 97 ? 3.797 -10.794 -0.389 1.00 95.62 97 HIS A C 1
ATOM 795 O O . HIS A 1 97 ? 3.924 -11.795 -1.097 1.00 95.62 97 HIS A O 1
ATOM 801 N N . LEU A 1 98 ? 4.768 -9.877 -0.285 1.00 92.81 98 LEU A N 1
ATOM 802 C CA . LEU A 1 98 ? 6.047 -9.943 -1.007 1.00 92.81 98 LEU A CA 1
ATOM 803 C C . LEU A 1 98 ? 6.917 -11.141 -0.602 1.00 92.81 98 LEU A C 1
ATOM 805 O O . LEU A 1 98 ? 7.686 -11.626 -1.430 1.00 92.81 98 LEU A O 1
ATOM 809 N N . LEU A 1 99 ? 6.752 -11.682 0.614 1.00 93.12 99 LEU A N 1
ATOM 810 C CA . LEU A 1 99 ? 7.435 -12.913 1.053 1.00 93.12 99 LEU A CA 1
ATOM 811 C C . LEU A 1 99 ? 7.073 -14.143 0.201 1.00 93.12 99 LEU A C 1
ATOM 813 O O . LEU A 1 99 ? 7.746 -15.170 0.280 1.00 93.12 99 LEU A O 1
ATOM 817 N N . ARG A 1 100 ? 6.011 -14.065 -0.611 1.00 95.69 100 ARG A N 1
ATOM 818 C CA . ARG A 1 100 ? 5.584 -15.120 -1.540 1.00 95.69 100 ARG A CA 1
ATOM 819 C C . ARG A 1 100 ? 5.583 -14.580 -2.977 1.00 95.69 100 ARG A C 1
ATOM 821 O O . ARG A 1 100 ? 4.508 -14.367 -3.537 1.00 95.69 100 ARG A O 1
ATOM 828 N N . PRO A 1 101 ? 6.759 -14.377 -3.601 1.00 94.06 101 PRO A N 1
ATOM 829 C CA . PRO A 1 101 ? 6.891 -13.626 -4.853 1.00 94.06 101 PRO A CA 1
ATOM 830 C C . PRO A 1 101 ? 6.087 -14.213 -6.022 1.00 94.06 101 PRO A C 1
ATOM 832 O O . PRO A 1 101 ? 5.538 -13.463 -6.828 1.00 94.06 101 PRO A O 1
ATOM 835 N N . GLU A 1 102 ? 5.954 -15.539 -6.104 1.00 96.56 102 GLU A N 1
ATOM 836 C CA . GLU A 1 102 ? 5.140 -16.193 -7.138 1.00 96.56 102 GLU A CA 1
ATOM 837 C C . GLU A 1 102 ? 3.653 -15.837 -7.018 1.00 96.56 102 GLU A C 1
ATOM 839 O O . GLU A 1 102 ? 3.008 -15.505 -8.014 1.00 96.56 102 GLU A O 1
ATOM 844 N N . ILE A 1 103 ? 3.120 -15.848 -5.792 1.00 96.81 103 ILE A N 1
ATOM 845 C CA . ILE A 1 103 ? 1.724 -15.488 -5.518 1.00 96.81 103 ILE A CA 1
ATOM 846 C C . ILE A 1 103 ? 1.521 -13.995 -5.687 1.00 96.81 103 ILE A C 1
ATOM 848 O O . ILE A 1 103 ? 0.576 -13.599 -6.361 1.00 96.81 103 ILE A O 1
ATOM 852 N N . TYR A 1 104 ? 2.451 -13.182 -5.184 1.00 97.06 104 TYR A N 1
ATOM 853 C CA . TYR A 1 104 ? 2.430 -11.739 -5.385 1.00 97.06 104 TYR A CA 1
ATOM 854 C C . TYR A 1 104 ? 2.314 -11.377 -6.863 1.00 97.06 104 TYR A C 1
ATOM 856 O O . TYR A 1 104 ? 1.435 -10.611 -7.265 1.00 97.06 104 TYR A O 1
ATOM 864 N N . ARG A 1 105 ? 3.167 -11.983 -7.695 1.00 96.31 105 ARG A N 1
ATOM 865 C CA . ARG A 1 105 ? 3.146 -11.780 -9.141 1.00 96.31 105 ARG A CA 1
ATOM 866 C C . ARG A 1 105 ? 1.829 -12.254 -9.750 1.00 96.31 105 ARG A C 1
ATOM 868 O O . ARG A 1 105 ? 1.239 -11.518 -10.537 1.00 96.31 105 ARG A O 1
ATOM 875 N N . ALA A 1 106 ? 1.369 -13.459 -9.412 1.00 97.25 106 ALA A N 1
ATOM 876 C CA . ALA A 1 106 ? 0.127 -14.012 -9.948 1.00 97.25 106 ALA A CA 1
ATOM 877 C C . ALA A 1 106 ? -1.086 -13.132 -9.608 1.00 97.25 106 ALA A C 1
ATOM 879 O O . ALA A 1 106 ? -1.883 -12.815 -10.492 1.00 97.25 106 ALA A O 1
ATOM 880 N N . ASP A 1 107 ? -1.188 -12.677 -8.362 1.00 97.19 107 ASP A N 1
ATOM 881 C CA . ASP A 1 107 ? -2.254 -11.797 -7.897 1.00 97.19 107 ASP A CA 1
ATOM 882 C C . ASP A 1 107 ? -2.191 -10.427 -8.561 1.00 97.19 107 ASP A C 1
ATOM 884 O O . ASP A 1 107 ? -3.221 -9.936 -9.026 1.00 97.19 107 ASP A O 1
ATOM 888 N N . CYS A 1 108 ? -0.999 -9.843 -8.701 1.00 96.38 108 CYS A N 1
ATOM 889 C CA . CYS A 1 108 ? -0.840 -8.573 -9.399 1.00 96.38 108 CYS A CA 1
ATOM 890 C C . CYS A 1 108 ? -1.283 -8.661 -10.866 1.00 96.38 108 CYS A C 1
ATOM 892 O O . CYS A 1 108 ? -2.068 -7.838 -11.334 1.00 96.38 108 CYS A O 1
ATOM 894 N N . ILE A 1 109 ? -0.864 -9.702 -11.590 1.00 96.50 109 ILE A N 1
ATOM 895 C CA . ILE A 1 109 ? -1.287 -9.910 -12.981 1.00 96.50 109 ILE A CA 1
ATOM 896 C C . ILE A 1 109 ? -2.797 -10.167 -13.074 1.00 96.50 109 ILE A C 1
ATOM 898 O O . ILE A 1 109 ? -3.466 -9.620 -13.954 1.00 96.50 109 ILE A O 1
ATOM 902 N N . ARG A 1 110 ? -3.354 -10.971 -12.164 1.00 96.69 110 ARG A N 1
ATOM 903 C CA . ARG A 1 110 ? -4.779 -11.324 -12.142 1.00 96.69 110 ARG A CA 1
ATOM 904 C C . ARG A 1 110 ? -5.677 -10.125 -11.840 1.00 96.69 110 ARG A C 1
ATOM 906 O O . ARG A 1 110 ? -6.713 -9.979 -12.483 1.00 96.69 110 ARG A O 1
ATOM 913 N N . LEU A 1 111 ? -5.299 -9.298 -10.867 1.00 94.00 111 LEU A N 1
ATOM 914 C CA . LEU A 1 111 ? -6.131 -8.210 -10.345 1.00 94.00 111 LEU A CA 1
ATOM 915 C C . LEU A 1 111 ? -5.854 -6.867 -11.025 1.00 94.00 111 LEU A C 1
ATOM 917 O O . LEU A 1 111 ? -6.775 -6.070 -11.179 1.00 94.00 111 LEU A O 1
ATOM 921 N N . PHE A 1 112 ? -4.611 -6.624 -11.443 1.00 93.44 112 PHE A N 1
ATOM 922 C CA . PHE A 1 112 ? -4.141 -5.307 -11.886 1.00 93.44 112 PHE A CA 1
ATOM 923 C C . PHE A 1 112 ? -3.490 -5.317 -13.273 1.00 93.44 112 PHE A C 1
ATOM 925 O O . PHE A 1 112 ? -3.123 -4.258 -13.770 1.00 93.44 112 PHE A O 1
ATOM 932 N N . ARG A 1 113 ? -3.352 -6.488 -13.918 1.00 93.31 113 ARG A N 1
ATOM 933 C CA . ARG A 1 113 ? -2.743 -6.683 -15.256 1.00 93.31 113 ARG A CA 1
ATOM 934 C C . ARG A 1 113 ? -1.259 -6.324 -15.372 1.00 93.31 113 ARG A C 1
ATOM 936 O O . ARG A 1 113 ? -0.679 -6.502 -16.437 1.00 93.31 113 ARG A O 1
ATOM 943 N N . GLN A 1 114 ? -0.635 -5.895 -14.285 1.00 90.94 114 GLN A N 1
ATOM 944 C CA . GLN A 1 114 ? 0.781 -5.564 -14.203 1.00 90.94 114 GLN A CA 1
ATOM 945 C C . GLN A 1 114 ? 1.304 -5.882 -12.806 1.00 90.94 114 GLN A C 1
ATOM 947 O O . GLN A 1 114 ? 0.530 -5.927 -11.849 1.00 90.94 114 GLN A O 1
ATOM 952 N N . VAL A 1 115 ? 2.614 -6.100 -12.685 1.00 91.00 115 VAL A N 1
ATOM 953 C CA . VAL A 1 115 ? 3.260 -6.202 -11.373 1.00 91.00 115 VAL A CA 1
ATOM 954 C C . VAL A 1 115 ? 3.341 -4.802 -10.786 1.00 91.00 115 VAL A C 1
ATOM 956 O O . VAL A 1 115 ? 3.936 -3.907 -11.380 1.00 91.00 115 VAL A O 1
ATOM 959 N N . VAL A 1 116 ? 2.713 -4.614 -9.632 1.00 89.94 116 VAL A N 1
ATOM 960 C CA . VAL A 1 116 ? 2.798 -3.358 -8.894 1.00 89.94 116 VAL A CA 1
ATOM 961 C C . VAL A 1 116 ? 4.150 -3.347 -8.195 1.00 89.94 116 VAL A C 1
ATOM 963 O O . VAL A 1 116 ? 4.446 -4.240 -7.417 1.00 89.94 116 VAL A O 1
ATOM 966 N N . ASP A 1 117 ? 5.003 -2.377 -8.490 1.00 83.50 117 ASP A N 1
ATOM 967 C CA . ASP A 1 117 ? 6.325 -2.353 -7.870 1.00 83.50 117 ASP A CA 1
ATOM 968 C C . ASP A 1 117 ? 6.232 -1.847 -6.423 1.00 83.50 117 ASP A C 1
ATOM 970 O O . ASP A 1 117 ? 5.715 -0.750 -6.173 1.00 83.50 117 ASP A O 1
ATOM 974 N N . HIS A 1 118 ? 6.705 -2.649 -5.465 1.00 81.31 118 HIS A N 1
ATOM 975 C CA . HIS A 1 118 ? 6.822 -2.215 -4.071 1.00 81.31 118 HIS A CA 1
ATOM 976 C C . HIS A 1 118 ? 7.928 -1.195 -3.890 1.00 81.31 118 HIS A C 1
ATOM 978 O O . HIS A 1 118 ? 7.802 -0.421 -2.943 1.00 81.31 118 HIS A O 1
ATOM 984 N N . SER A 1 119 ? 8.935 -1.189 -4.784 1.00 70.25 119 SER A N 1
ATOM 985 C CA . SER A 1 119 ? 10.189 -0.457 -4.639 1.00 70.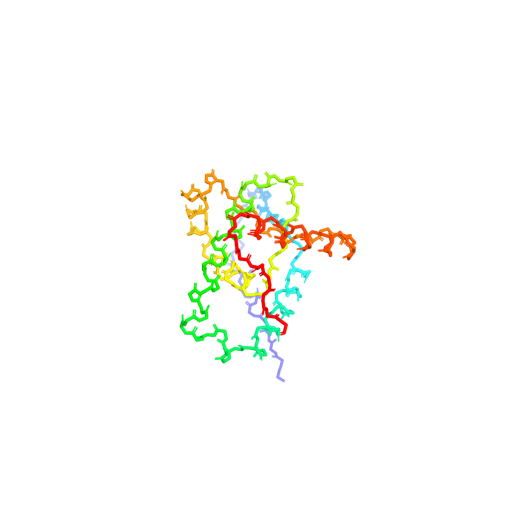25 119 SER A CA 1
ATOM 986 C C . SER A 1 119 ? 9.948 0.816 -3.858 1.00 70.25 119 SER A C 1
ATOM 988 O O . SER A 1 119 ? 9.308 1.779 -4.300 1.00 70.25 119 SER A O 1
ATOM 990 N N . LEU A 1 120 ? 10.355 0.726 -2.589 1.00 56.16 120 LEU A N 1
ATOM 991 C CA . LEU A 1 120 ? 10.285 1.834 -1.672 1.00 56.16 120 LEU A CA 1
ATOM 992 C C . LEU A 1 120 ? 10.865 3.005 -2.434 1.00 56.16 120 LEU A C 1
ATOM 994 O O . LEU A 1 120 ? 11.926 2.887 -3.050 1.00 56.16 120 LEU A O 1
ATOM 998 N N . VAL A 1 121 ? 10.175 4.127 -2.385 1.00 49.78 121 VAL A N 1
ATOM 999 C CA . VAL A 1 121 ? 10.723 5.401 -2.811 1.00 49.78 121 VAL A CA 1
ATOM 1000 C C . VAL A 1 121 ? 11.908 5.708 -1.890 1.00 49.78 121 VAL A C 1
ATOM 1002 O O . VAL A 1 121 ? 11.793 6.288 -0.805 1.00 49.78 121 VAL A O 1
ATOM 1005 N N . THR A 1 122 ? 13.032 5.123 -2.297 1.00 47.22 122 THR A N 1
ATOM 1006 C CA . THR A 1 122 ? 14.333 4.985 -1.641 1.00 47.22 122 THR A CA 1
ATOM 1007 C C . THR A 1 122 ? 15.368 5.838 -2.338 1.00 47.22 122 THR A C 1
ATOM 1009 O O . THR A 1 122 ? 16.488 5.931 -1.850 1.00 47.22 122 THR A O 1
ATOM 1012 N N . THR A 1 123 ? 15.009 6.556 -3.394 1.00 48.91 123 THR A N 1
ATOM 1013 C CA . THR A 1 123 ? 15.683 7.817 -3.663 1.00 48.91 123 THR A CA 1
ATOM 1014 C C . THR A 1 123 ? 15.382 8.767 -2.509 1.00 48.91 123 THR A C 1
ATOM 1016 O O . THR A 1 123 ? 14.334 8.669 -1.862 1.00 48.91 123 THR A O 1
ATOM 1019 N N . ASP A 1 124 ? 16.315 9.659 -2.202 1.00 54.22 124 ASP A N 1
ATOM 1020 C CA . ASP A 1 124 ? 16.184 10.705 -1.187 1.00 54.22 124 ASP A CA 1
ATOM 1021 C C . ASP A 1 124 ? 15.164 11.774 -1.619 1.00 54.22 124 ASP A C 1
ATOM 1023 O O . ASP A 1 124 ? 15.428 12.973 -1.648 1.00 54.22 124 ASP A O 1
ATOM 1027 N N . ILE A 1 125 ? 13.966 11.320 -1.988 1.00 57.78 125 ILE A N 1
ATOM 1028 C CA . ILE A 1 125 ? 12.764 12.112 -2.142 1.00 57.78 125 ILE A CA 1
ATOM 1029 C C . ILE A 1 125 ? 12.591 12.836 -0.812 1.00 57.78 125 ILE A C 1
ATOM 1031 O O . ILE A 1 125 ? 12.314 12.213 0.219 1.00 57.78 125 ILE A O 1
ATOM 1035 N N . GLN A 1 126 ? 12.851 14.145 -0.849 1.00 61.03 126 GLN A N 1
ATOM 1036 C CA . GLN A 1 126 ? 12.844 15.030 0.308 1.00 61.03 126 GLN A CA 1
ATOM 1037 C C . GLN A 1 126 ? 11.604 14.754 1.163 1.00 61.03 126 GLN A C 1
ATOM 1039 O O . GLN A 1 126 ? 10.517 14.527 0.633 1.00 61.03 126 GLN A O 1
ATOM 1044 N N . GLN A 1 127 ? 11.742 14.807 2.489 1.00 66.00 127 GLN A N 1
ATOM 1045 C CA . GLN A 1 127 ? 10.646 14.567 3.441 1.00 66.00 127 GLN A CA 1
ATOM 1046 C C . GLN A 1 127 ? 9.350 15.318 3.070 1.00 66.00 127 GLN A C 1
ATOM 1048 O O . GLN A 1 127 ? 8.252 14.829 3.326 1.00 66.00 127 GLN A O 1
ATOM 1053 N N . PHE A 1 128 ? 9.479 16.490 2.440 1.00 64.44 128 PHE A N 1
ATOM 1054 C CA . PHE A 1 128 ? 8.377 17.271 1.885 1.00 64.44 128 PHE A CA 1
ATOM 1055 C C . PHE A 1 128 ? 7.562 16.516 0.820 1.00 64.44 128 PHE A C 1
ATOM 1057 O O . PHE A 1 128 ? 6.344 16.426 0.937 1.00 64.44 128 PHE A O 1
ATOM 1064 N N . LEU A 1 129 ? 8.218 15.906 -0.167 1.00 78.00 129 LEU A N 1
ATOM 1065 C CA . LEU A 1 129 ? 7.561 15.139 -1.226 1.00 78.00 129 LEU A CA 1
ATOM 1066 C C . LEU A 1 129 ? 6.844 13.901 -0.669 1.00 78.00 129 LEU A C 1
ATOM 1068 O O . LEU A 1 129 ? 5.756 13.574 -1.127 1.00 78.00 129 LEU A O 1
ATOM 1072 N N . LYS A 1 130 ? 7.391 13.255 0.373 1.00 78.12 130 LYS A N 1
ATOM 1073 C CA . LYS A 1 130 ? 6.700 12.153 1.072 1.00 78.12 130 LYS A CA 1
ATOM 1074 C C . LYS A 1 130 ? 5.441 12.622 1.799 1.00 78.12 130 LYS A C 1
ATOM 1076 O O . LYS A 1 130 ? 4.439 11.915 1.787 1.00 78.12 130 LYS A O 1
ATOM 1081 N N . LYS A 1 131 ? 5.480 13.806 2.423 1.00 83.75 131 LYS A N 1
ATOM 1082 C CA . LYS A 1 131 ? 4.299 14.407 3.062 1.00 83.75 131 LYS A CA 1
ATOM 1083 C C . LYS A 1 131 ? 3.225 14.747 2.032 1.00 83.75 131 LYS A C 1
ATOM 1085 O O . LYS A 1 131 ? 2.075 14.386 2.248 1.00 83.75 131 LYS A O 1
ATOM 1090 N N . GLN A 1 132 ? 3.601 15.387 0.924 1.00 87.19 132 GLN A N 1
ATOM 1091 C CA . GLN A 1 132 ? 2.652 15.717 -0.138 1.00 87.19 132 GLN A CA 1
ATOM 1092 C C . GLN A 1 132 ? 2.042 14.451 -0.744 1.00 87.19 132 GLN A C 1
ATOM 1094 O O . GLN A 1 132 ? 0.828 14.324 -0.779 1.00 87.19 132 GLN A O 1
ATOM 1099 N N . ALA A 1 133 ? 2.867 13.461 -1.085 1.00 88.56 133 ALA A N 1
ATOM 1100 C CA . ALA A 1 133 ? 2.389 12.185 -1.606 1.00 88.56 133 ALA A CA 1
ATOM 1101 C C . ALA A 1 133 ? 1.435 11.462 -0.644 1.00 88.56 133 ALA A C 1
ATOM 1103 O O . ALA A 1 133 ? 0.481 10.818 -1.075 1.00 88.56 133 ALA A O 1
ATOM 1104 N N . PHE A 1 134 ? 1.660 11.569 0.668 1.00 90.50 134 PHE A N 1
ATOM 1105 C CA . PHE A 1 134 ? 0.725 11.039 1.656 1.00 90.50 134 PHE A CA 1
ATOM 1106 C C . PHE A 1 134 ? -0.618 11.782 1.636 1.00 90.50 134 PHE A C 1
ATOM 1108 O O . PHE A 1 134 ? -1.658 11.131 1.638 1.00 90.50 134 PHE A O 1
ATOM 1115 N N . ILE A 1 135 ? -0.608 13.118 1.561 1.00 90.88 135 ILE A N 1
ATOM 1116 C CA . ILE A 1 135 ? -1.829 13.933 1.427 1.00 90.88 135 ILE A CA 1
ATOM 1117 C C . ILE A 1 135 ? -2.586 13.556 0.149 1.00 90.88 135 ILE A C 1
ATOM 1119 O O . ILE A 1 135 ? -3.791 13.317 0.200 1.00 90.88 135 ILE A O 1
ATOM 1123 N N . ASP A 1 136 ? -1.876 13.431 -0.969 1.00 91.81 136 ASP A N 1
ATOM 1124 C CA . ASP A 1 136 ? -2.460 13.041 -2.251 1.00 91.81 136 ASP A CA 1
ATOM 1125 C C . ASP A 1 136 ? -3.058 11.629 -2.164 1.00 91.81 136 ASP A C 1
ATOM 1127 O O . ASP A 1 136 ? -4.178 11.393 -2.607 1.00 91.81 136 ASP A O 1
ATOM 1131 N N . THR A 1 137 ? -2.363 10.696 -1.501 1.00 93.62 137 THR A N 1
ATOM 1132 C CA . THR A 1 137 ? -2.886 9.342 -1.255 1.00 93.62 137 THR A CA 1
ATOM 1133 C C . THR A 1 137 ? -4.178 9.382 -0.440 1.00 93.62 137 THR A C 1
ATOM 1135 O O . THR A 1 137 ? -5.125 8.674 -0.782 1.00 93.62 137 THR A O 1
ATOM 1138 N N . CYS A 1 138 ? -4.242 10.217 0.606 1.00 93.62 138 CYS A N 1
ATOM 1139 C CA . CYS A 1 138 ? -5.465 10.407 1.383 1.00 93.62 138 CYS A CA 1
ATOM 1140 C C . CYS A 1 138 ? -6.619 10.876 0.499 1.00 93.62 138 CYS A C 1
ATOM 1142 O O . CYS A 1 138 ? -7.702 10.296 0.556 1.00 93.62 138 CYS A O 1
ATOM 1144 N N . HIS A 1 139 ? -6.362 11.888 -0.331 1.00 94.44 139 HIS A N 1
ATOM 1145 C CA . HIS A 1 139 ? -7.358 12.462 -1.223 1.00 94.44 139 HIS A CA 1
ATOM 1146 C C . HIS A 1 139 ? -7.870 11.441 -2.245 1.00 94.44 139 HIS A C 1
ATOM 1148 O O . HIS A 1 139 ? -9.073 11.211 -2.313 1.00 94.44 139 HIS A O 1
ATOM 1154 N N . PHE A 1 140 ? -6.976 10.762 -2.973 1.00 95.12 140 PHE A N 1
ATOM 1155 C CA . PHE A 1 140 ? -7.372 9.773 -3.982 1.00 95.12 140 PHE A CA 1
ATOM 1156 C C . PHE A 1 140 ? -8.120 8.584 -3.382 1.00 95.12 140 PHE A C 1
ATOM 1158 O O . PHE A 1 140 ? -9.032 8.040 -4.003 1.00 95.12 140 PHE A O 1
ATOM 1165 N N . TYR A 1 141 ? -7.746 8.157 -2.176 1.00 96.00 141 TYR A N 1
ATOM 1166 C CA . TYR A 1 141 ? -8.442 7.069 -1.504 1.00 96.00 141 TYR A CA 1
ATOM 1167 C C . TYR A 1 141 ? -9.852 7.484 -1.070 1.00 96.00 141 TYR A C 1
ATOM 1169 O O . TYR A 1 141 ? -10.801 6.738 -1.314 1.00 96.00 141 TYR A O 1
ATOM 1177 N N . GLU A 1 142 ? -10.007 8.670 -0.477 1.00 95.31 142 GLU A N 1
ATOM 1178 C CA . GLU A 1 142 ? -11.315 9.190 -0.064 1.00 95.31 142 GLU A CA 1
ATOM 1179 C C . GLU A 1 142 ? -12.224 9.456 -1.268 1.00 95.31 142 GLU A C 1
ATOM 1181 O O . GLU A 1 142 ? -13.370 9.011 -1.276 1.00 95.31 142 GLU A O 1
ATOM 1186 N N . GLU A 1 143 ? -11.699 10.075 -2.327 1.00 95.81 143 GLU A N 1
ATOM 1187 C CA . GLU A 1 143 ? -12.418 10.297 -3.585 1.00 95.81 143 GLU A CA 1
ATOM 1188 C C . GLU A 1 143 ? -12.918 8.977 -4.190 1.00 95.81 143 GLU A C 1
ATOM 1190 O O . GLU A 1 143 ? -14.055 8.882 -4.659 1.00 95.81 143 GLU A O 1
ATOM 1195 N N . ARG A 1 144 ? -12.082 7.932 -4.173 1.00 96.06 144 ARG A N 1
ATOM 1196 C CA . ARG A 1 144 ? -12.395 6.667 -4.842 1.00 96.06 144 ARG A CA 1
ATOM 1197 C C . ARG A 1 144 ? -13.316 5.758 -4.038 1.00 96.06 144 ARG A C 1
ATOM 1199 O O . ARG A 1 144 ? -14.136 5.059 -4.638 1.00 96.06 144 ARG A O 1
ATOM 1206 N N . PHE A 1 145 ? -13.136 5.702 -2.721 1.00 95.69 145 PHE A N 1
ATOM 1207 C CA . PHE A 1 145 ? -13.794 4.715 -1.860 1.00 95.69 145 PHE A CA 1
ATOM 1208 C C . PHE A 1 145 ? -14.804 5.321 -0.884 1.00 95.69 145 PHE A C 1
ATOM 1210 O O . PHE A 1 145 ? -15.523 4.560 -0.243 1.00 95.69 145 PHE A O 1
ATOM 1217 N N . GLY A 1 146 ? -14.885 6.652 -0.775 1.00 94.12 146 GLY A N 1
ATOM 1218 C CA . GLY A 1 146 ? -15.798 7.340 0.143 1.00 94.12 146 GLY A CA 1
ATOM 1219 C C . GLY A 1 146 ? -15.466 7.135 1.625 1.00 94.12 146 GLY A C 1
ATOM 1220 O O . GLY A 1 146 ? -16.307 7.382 2.483 1.00 94.12 146 GLY A O 1
ATOM 1221 N N . GLU A 1 147 ? -14.260 6.654 1.930 1.00 92.31 147 GLU A N 1
ATOM 1222 C CA . GLU A 1 147 ? -13.772 6.373 3.280 1.00 92.31 147 GLU A CA 1
ATOM 1223 C C . GLU A 1 147 ? -12.444 7.096 3.495 1.00 92.31 147 GLU A C 1
ATOM 1225 O O . GLU A 1 147 ? -11.611 7.159 2.587 1.00 92.31 147 GLU A O 1
ATOM 1230 N N . LYS A 1 148 ? -12.196 7.595 4.707 1.00 90.88 148 LYS A N 1
ATOM 1231 C CA . LYS A 1 148 ? -10.925 8.253 5.011 1.00 90.88 148 LYS A CA 1
ATOM 1232 C C . LYS A 1 148 ? -9.767 7.264 4.960 1.00 90.88 148 LYS A C 1
ATOM 1234 O O . LYS A 1 148 ? -9.833 6.141 5.464 1.00 90.88 148 LYS A O 1
ATOM 1239 N N . TYR A 1 149 ? -8.654 7.713 4.388 1.00 87.12 149 TYR A N 1
ATOM 1240 C CA . TYR A 1 149 ? -7.478 6.863 4.247 1.00 87.12 149 TYR A CA 1
ATOM 1241 C C . TYR A 1 149 ? -6.794 6.555 5.576 1.00 87.12 149 TYR A C 1
ATOM 1243 O O . TYR A 1 149 ? -6.318 5.442 5.758 1.00 87.12 149 TYR A O 1
ATOM 1251 N N . CYS A 1 150 ? -6.766 7.487 6.524 1.00 80.31 150 CYS A N 1
ATOM 1252 C CA . CYS A 1 150 ? -6.209 7.257 7.853 1.00 80.31 150 CYS A CA 1
ATOM 1253 C C . CYS A 1 150 ? -7.213 7.738 8.906 1.00 80.31 150 CYS A C 1
ATOM 1255 O O . CYS A 1 150 ? -7.416 8.941 9.049 1.00 80.31 150 CYS A O 1
ATOM 1257 N N . GLU A 1 151 ? -7.853 6.806 9.617 1.00 61.34 151 GLU A N 1
ATOM 1258 C CA . GLU A 1 151 ? -8.760 7.100 10.746 1.00 61.34 151 GLU A CA 1
ATOM 1259 C C . GLU A 1 151 ? -8.148 6.759 12.112 1.00 61.34 151 GLU A C 1
ATOM 1261 O O . GLU A 1 151 ? -8.830 6.819 13.129 1.00 61.34 151 GLU A O 1
ATOM 1266 N N . LEU A 1 152 ? -6.860 6.415 12.159 1.00 45.59 152 LEU A N 1
ATOM 1267 C CA . LEU A 1 152 ? -6.171 6.048 13.394 1.00 45.59 152 LEU A CA 1
ATOM 1268 C C . LEU A 1 152 ? -5.035 7.036 13.669 1.00 45.59 152 LEU A C 1
ATOM 1270 O O . LEU A 1 152 ? -3.905 6.854 13.212 1.00 45.59 152 LEU A O 1
ATOM 1274 N N . ALA A 1 153 ? -5.383 8.088 14.407 1.00 36.19 153 ALA A N 1
ATOM 1275 C CA . ALA A 1 153 ? -4.491 8.779 15.330 1.00 36.19 153 ALA A CA 1
ATOM 1276 C C . ALA A 1 153 ? -4.999 8.508 16.750 1.00 36.19 153 ALA A C 1
ATOM 1278 O O . ALA A 1 153 ? -6.236 8.573 16.933 1.00 36.19 153 ALA A O 1
#

Organism: NCBI:txid392032

Foldseek 3Di:
DDDDDPPPPPPPDDPDDDPDPPPDDPDDDDPDDPVVVVVVVVVLVVVCVVCVVPCPDPVNVVVLVVLLLLLLQVLLVCPPPAQADADSSNVVVVVVLVVPVVSQQVCCCVNRVGRRDPPPPPPCPDPVSVVVNHVVNQVVSCVVPVDGSDPDD

Radius of gyration: 22.09 Å; chains: 1; bounding box: 60×50×41 Å

Sequence (153 aa):
MEYEPLTL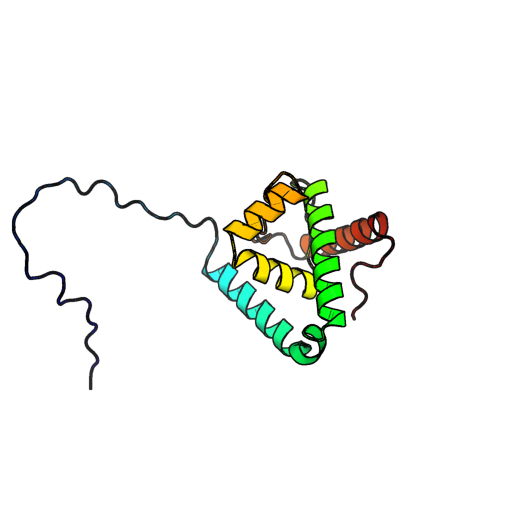KFLQQHSIGMNREINSVPTIELSVDIGKTAHQLISMLEKVSKFQDTLFQSAILKQMITRYYRFMQLKAIYLPNVLLVPTLDIEIIWQTHLLRPEIYRADCIRLFRQVVDHSLVTTDIQQFLKKQAFIDTCHFYEERFGEKYCELA